Protein AF-A0A7W0U6M3-F1 (afdb_monomer)

Structure (mmCIF, N/CA/C/O backbone):
data_AF-A0A7W0U6M3-F1
#
_entry.id   AF-A0A7W0U6M3-F1
#
loop_
_atom_site.group_PDB
_atom_site.id
_atom_site.type_symbol
_atom_site.label_atom_id
_atom_site.label_alt_id
_atom_site.label_comp_id
_atom_site.label_asym_id
_atom_site.label_entity_id
_atom_site.label_seq_id
_atom_site.pdbx_PDB_ins_code
_atom_site.Cartn_x
_atom_site.Cartn_y
_atom_site.Cartn_z
_atom_site.occupancy
_atom_site.B_iso_or_equiv
_atom_site.auth_seq_id
_atom_site.auth_comp_id
_atom_site.auth_asym_id
_atom_site.auth_atom_id
_atom_site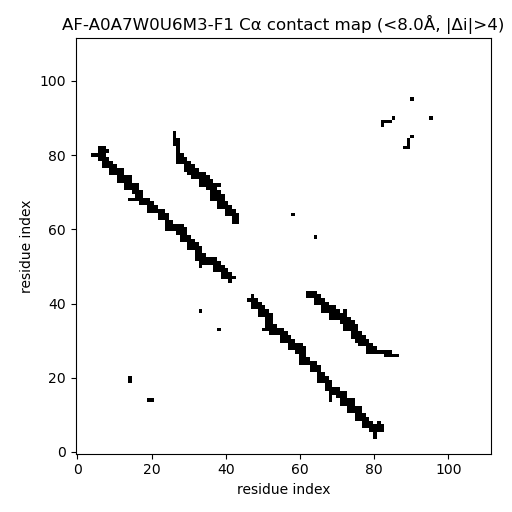.pdbx_PDB_model_num
ATOM 1 N N . MET A 1 1 ? -5.722 10.392 -20.065 1.00 35.84 1 MET A N 1
ATOM 2 C CA . MET A 1 1 ? -4.514 10.124 -20.874 1.00 35.84 1 MET A CA 1
ATOM 3 C C . MET A 1 1 ? -4.192 8.648 -20.684 1.00 35.84 1 MET A C 1
ATOM 5 O O . MET A 1 1 ? -4.136 8.221 -19.541 1.00 35.84 1 MET A O 1
ATOM 9 N N . LEU A 1 2 ? -4.157 7.853 -21.756 1.00 27.69 2 LEU A N 1
ATOM 10 C CA . LEU A 1 2 ? -4.016 6.393 -21.689 1.00 27.69 2 LEU A CA 1
ATOM 11 C C . LEU A 1 2 ? -2.532 6.042 -21.852 1.00 27.69 2 LEU A C 1
ATOM 13 O O . LEU A 1 2 ? -1.931 6.450 -22.842 1.00 27.69 2 LEU A O 1
ATOM 17 N N . SER A 1 3 ? -1.955 5.309 -20.903 1.00 43.41 3 SER A N 1
ATOM 18 C CA . SER A 1 3 ? -0.622 4.720 -21.045 1.00 43.41 3 SER A CA 1
ATOM 19 C C . SER A 1 3 ? -0.785 3.205 -21.094 1.00 43.41 3 SER A C 1
ATOM 21 O O . SER A 1 3 ? -1.413 2.623 -20.212 1.00 43.41 3 SER A O 1
ATOM 23 N N . SER A 1 4 ? -0.286 2.584 -22.159 1.00 46.59 4 SER A N 1
ATOM 24 C CA . SER A 1 4 ? -0.271 1.135 -22.350 1.00 46.59 4 SER A CA 1
ATOM 25 C C . SER A 1 4 ? 1.189 0.696 -22.400 1.00 46.59 4 SER A C 1
ATOM 27 O O . SER A 1 4 ? 1.908 1.045 -23.335 1.00 46.59 4 SER A O 1
ATOM 29 N N . SER A 1 5 ? 1.623 -0.034 -21.371 1.00 56.59 5 SER A N 1
ATOM 30 C CA . SER A 1 5 ? 2.861 -0.821 -21.359 1.00 56.59 5 SER A CA 1
ATOM 31 C C . SER A 1 5 ? 2.520 -2.297 -21.137 1.00 56.59 5 SER A C 1
ATOM 33 O O . SER A 1 5 ? 1.410 -2.624 -20.713 1.00 56.59 5 SER A O 1
ATOM 35 N N . SER A 1 6 ? 3.437 -3.193 -21.506 1.00 60.41 6 SER A N 1
ATOM 36 C CA . SER A 1 6 ? 3.094 -4.579 -21.828 1.00 60.41 6 SER A CA 1
ATOM 37 C C . SER A 1 6 ? 2.780 -5.496 -20.651 1.00 60.41 6 SER A C 1
ATOM 39 O O . SER A 1 6 ? 2.120 -6.487 -20.907 1.00 60.41 6 SER A O 1
ATOM 41 N N . ASP A 1 7 ? 3.148 -5.193 -19.403 1.00 73.38 7 ASP A N 1
ATOM 42 C CA . ASP A 1 7 ? 2.776 -6.039 -18.259 1.00 73.38 7 ASP A CA 1
ATOM 43 C C . ASP A 1 7 ? 2.778 -5.243 -16.939 1.00 73.38 7 ASP A C 1
ATOM 45 O O . ASP A 1 7 ? 3.708 -4.490 -16.637 1.00 73.38 7 ASP A O 1
ATOM 49 N N . ALA A 1 8 ? 1.725 -5.415 -16.138 1.00 78.94 8 ALA A N 1
ATOM 50 C CA . ALA A 1 8 ? 1.551 -4.807 -14.821 1.00 78.94 8 ALA A CA 1
ATOM 51 C C . ALA A 1 8 ? 0.946 -5.832 -13.855 1.00 78.94 8 ALA A C 1
ATOM 53 O O . ALA A 1 8 ? 0.156 -6.690 -14.259 1.00 78.94 8 ALA A O 1
ATOM 54 N N . ARG A 1 9 ? 1.276 -5.731 -12.565 1.00 82.31 9 ARG A N 1
ATOM 55 C CA . ARG A 1 9 ? 0.703 -6.585 -11.519 1.00 82.31 9 ARG A CA 1
ATOM 56 C C . ARG A 1 9 ? -0.078 -5.747 -10.521 1.00 82.31 9 ARG A C 1
ATOM 58 O O . ARG A 1 9 ? 0.460 -4.813 -9.941 1.00 82.31 9 ARG A O 1
ATOM 65 N N . ALA A 1 10 ? -1.329 -6.132 -10.295 1.00 89.62 10 ALA A N 1
ATOM 66 C CA . ALA A 1 10 ? -2.187 -5.564 -9.266 1.00 89.62 10 ALA A CA 1
ATOM 67 C C . ALA A 1 10 ? -2.358 -6.566 -8.116 1.00 89.62 10 ALA A C 1
ATOM 69 O O . ALA A 1 10 ? -2.644 -7.743 -8.349 1.00 89.62 10 ALA A O 1
ATOM 70 N N . VAL A 1 11 ? -2.181 -6.107 -6.880 1.00 88.31 11 VAL A N 1
ATOM 71 C CA . VAL A 1 11 ? -2.329 -6.910 -5.661 1.00 88.31 11 VAL A CA 1
ATOM 72 C C . VAL A 1 11 ? -3.203 -6.151 -4.677 1.00 88.31 11 VAL A C 1
ATOM 74 O O . VAL A 1 11 ? -2.976 -4.974 -4.416 1.00 88.31 11 VAL A O 1
ATOM 77 N N . VAL A 1 12 ? -4.200 -6.829 -4.113 1.00 92.69 12 VAL A N 1
ATOM 78 C CA . VAL A 1 12 ? -4.963 -6.291 -2.985 1.00 92.69 12 VAL A CA 1
ATOM 79 C C . VAL A 1 12 ? -4.323 -6.781 -1.697 1.00 92.69 12 VAL A C 1
ATOM 81 O O . VAL A 1 12 ? -4.154 -7.986 -1.510 1.00 92.69 12 VAL A O 1
ATOM 84 N N . VAL A 1 13 ? -3.995 -5.848 -0.811 1.00 92.38 13 VAL A N 1
ATOM 85 C CA . VAL A 1 13 ? -3.426 -6.126 0.509 1.00 92.38 13 VAL A CA 1
ATOM 86 C C . VAL A 1 13 ? -4.456 -5.756 1.568 1.00 92.38 13 VAL A C 1
ATOM 88 O O . VAL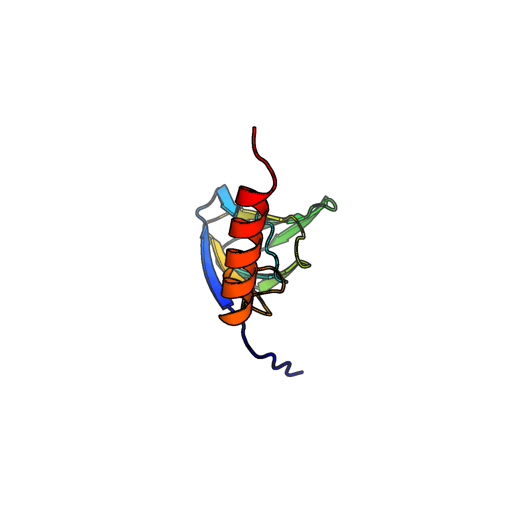 A 1 13 ? -5.082 -4.699 1.496 1.00 92.38 13 VAL A O 1
ATOM 91 N N . HIS A 1 14 ? -4.649 -6.642 2.538 1.00 95.31 14 HIS A N 1
ATOM 92 C CA . HIS A 1 14 ? -5.414 -6.365 3.748 1.00 95.31 14 HIS A CA 1
ATOM 93 C C . HIS A 1 14 ? -4.423 -6.180 4.895 1.00 95.31 14 HIS A C 1
ATOM 95 O O . HIS A 1 14 ? -3.573 -7.045 5.095 1.00 95.31 14 HIS A O 1
ATOM 101 N N . LEU A 1 15 ? -4.550 -5.081 5.634 1.00 94.94 15 LEU A N 1
ATOM 102 C CA . LEU A 1 15 ? -3.799 -4.817 6.857 1.00 94.94 15 LEU A CA 1
ATOM 103 C C . LEU A 1 15 ? -4.789 -4.621 8.005 1.00 94.94 15 LEU A C 1
ATOM 105 O O . LEU A 1 15 ? -5.707 -3.812 7.881 1.00 94.94 15 LEU A O 1
ATOM 109 N N . SER A 1 16 ? -4.616 -5.345 9.106 1.00 97.38 16 SER A N 1
ATOM 110 C CA . SER A 1 16 ? -5.382 -5.080 10.328 1.00 97.38 16 SER A CA 1
ATOM 111 C C . SER A 1 16 ? -4.882 -3.782 10.963 1.00 97.38 16 SER A C 1
ATOM 113 O O . SER A 1 16 ? -3.752 -3.358 10.715 1.00 97.38 16 SER A O 1
ATOM 115 N N . ALA A 1 17 ? -5.683 -3.141 11.811 1.00 96.62 17 ALA A N 1
ATOM 116 C CA . ALA A 1 17 ? -5.236 -1.953 12.535 1.00 96.62 17 ALA A CA 1
ATOM 117 C C . ALA A 1 17 ? -3.908 -2.201 13.286 1.00 96.62 17 ALA A C 1
ATOM 119 O O . ALA A 1 17 ? -3.796 -3.113 14.104 1.00 96.62 17 ALA A O 1
ATOM 120 N N . GLY A 1 18 ? -2.902 -1.361 13.028 1.00 94.88 18 GLY A N 1
ATOM 121 C CA . GLY A 1 18 ? -1.557 -1.487 13.593 1.00 94.88 18 GLY A CA 1
ATOM 122 C C . GLY A 1 18 ? -0.582 -2.330 12.765 1.00 94.88 18 GLY A C 1
ATOM 123 O O . GLY A 1 18 ? 0.626 -2.187 12.978 1.00 94.88 18 GLY A O 1
ATOM 124 N N . ASP A 1 19 ? -1.070 -3.130 11.809 1.00 94.94 19 ASP A N 1
ATOM 125 C CA . ASP A 1 19 ? -0.222 -3.885 10.886 1.00 94.94 19 ASP A CA 1
ATOM 126 C C . ASP A 1 19 ? 0.541 -2.945 9.951 1.00 94.94 19 ASP A C 1
ATOM 128 O O . ASP A 1 19 ? 0.144 -1.805 9.674 1.00 94.94 19 ASP A O 1
ATOM 132 N N . ARG A 1 20 ? 1.665 -3.451 9.447 1.00 90.44 20 ARG A N 1
ATOM 133 C CA . ARG A 1 20 ? 2.556 -2.731 8.544 1.00 90.44 20 ARG A CA 1
ATOM 134 C C . ARG A 1 20 ? 2.828 -3.577 7.315 1.00 90.44 20 ARG A C 1
ATOM 136 O O . ARG A 1 20 ? 3.166 -4.756 7.433 1.00 90.44 20 ARG A O 1
ATOM 143 N N . LEU A 1 21 ? 2.762 -2.954 6.146 1.00 84.06 21 LEU A N 1
ATOM 144 C CA . LEU A 1 21 ? 3.496 -3.439 4.990 1.00 84.06 21 LEU A CA 1
ATOM 145 C C . LEU A 1 21 ? 4.953 -3.014 5.222 1.00 84.06 21 LEU A C 1
ATOM 147 O O . LEU A 1 21 ? 5.285 -1.847 5.034 1.00 84.06 21 LEU A O 1
ATOM 151 N N . GLN A 1 22 ? 5.765 -3.932 5.763 1.00 62.88 22 GLN A N 1
ATOM 152 C CA . GLN A 1 22 ? 7.163 -3.663 6.141 1.00 62.88 22 GLN A CA 1
ATOM 153 C C . GLN A 1 22 ? 8.017 -3.222 4.943 1.00 62.88 22 GLN A C 1
ATOM 155 O O . GLN A 1 22 ? 7.559 -3.281 3.812 1.00 62.88 22 GLN A O 1
ATOM 160 N N . GLU A 1 23 ? 9.253 -2.799 5.198 1.00 55.28 23 GLU A N 1
ATOM 161 C CA . GLU A 1 23 ? 10.217 -2.278 4.220 1.00 55.28 23 GLU A CA 1
ATOM 162 C C . GLU A 1 23 ? 10.344 -3.194 2.980 1.00 55.28 23 GLU A C 1
ATOM 164 O O . GLU A 1 23 ? 10.988 -4.244 3.014 1.00 55.28 23 GLU A O 1
ATOM 169 N N . HIS A 1 24 ? 9.685 -2.824 1.879 1.00 62.44 24 HIS A N 1
ATOM 170 C CA . HIS A 1 24 ? 9.789 -3.530 0.602 1.00 62.44 24 HIS A CA 1
ATOM 171 C C . HIS A 1 24 ? 10.568 -2.656 -0.380 1.00 62.44 24 HIS A C 1
ATOM 173 O O . HIS A 1 24 ? 10.051 -1.672 -0.901 1.00 62.44 24 HIS A O 1
ATOM 179 N N . GLU A 1 25 ? 11.803 -3.051 -0.688 1.00 55.66 25 GLU A N 1
ATOM 180 C CA . GLU A 1 25 ? 12.484 -2.574 -1.892 1.00 55.66 25 GLU A CA 1
ATOM 181 C C . GLU A 1 25 ? 11.920 -3.360 -3.084 1.00 55.66 25 GLU A C 1
ATOM 183 O O . GLU A 1 25 ? 12.316 -4.498 -3.345 1.00 55.66 25 GLU A O 1
ATOM 188 N N . VAL A 1 26 ? 10.961 -2.780 -3.803 1.00 60.94 26 VAL A N 1
ATOM 189 C CA . VAL A 1 26 ? 10.536 -3.324 -5.099 1.00 60.94 26 VAL A CA 1
ATOM 190 C C . VAL A 1 26 ? 11.496 -2.845 -6.187 1.00 60.94 26 VAL A C 1
ATOM 192 O O . VAL A 1 26 ? 11.919 -1.691 -6.203 1.00 60.94 26 VAL A O 1
ATOM 195 N N . HIS A 1 27 ? 11.878 -3.732 -7.107 1.00 64.12 27 HIS A N 1
ATOM 196 C CA . HIS A 1 27 ? 12.708 -3.354 -8.260 1.00 64.12 27 HIS A CA 1
ATOM 197 C C . HIS A 1 27 ? 11.910 -2.561 -9.305 1.00 64.12 27 HIS A C 1
ATOM 199 O O . HIS A 1 27 ? 12.486 -1.963 -10.213 1.00 64.12 27 HIS A O 1
ATOM 205 N N . GLU A 1 28 ? 10.587 -2.589 -9.177 1.00 70.00 28 GLU A N 1
ATOM 206 C CA . GLU A 1 28 ? 9.594 -1.917 -9.997 1.00 70.00 28 GLU A CA 1
ATOM 207 C C . GLU A 1 28 ? 9.158 -0.579 -9.396 1.00 70.00 28 GLU A C 1
ATOM 209 O O . GLU A 1 28 ? 9.250 -0.365 -8.192 1.00 70.00 28 GLU A O 1
ATOM 214 N N . ARG A 1 29 ? 8.591 0.294 -10.235 1.00 85.62 29 ARG A N 1
ATOM 215 C CA . ARG A 1 29 ? 7.811 1.443 -9.768 1.00 85.62 29 ARG A CA 1
ATOM 216 C C . ARG A 1 29 ? 6.501 0.940 -9.168 1.00 85.62 29 ARG A C 1
ATOM 218 O O . ARG A 1 29 ? 5.863 0.046 -9.742 1.00 85.62 29 ARG A O 1
ATOM 225 N N . ALA A 1 30 ? 6.105 1.521 -8.041 1.00 89.50 30 ALA A N 1
ATOM 226 C CA . ALA A 1 30 ? 4.923 1.102 -7.305 1.00 89.50 30 ALA A CA 1
ATOM 227 C C . ALA A 1 30 ? 3.947 2.251 -7.068 1.00 89.50 30 ALA A C 1
ATOM 229 O O . ALA A 1 30 ? 4.342 3.391 -6.864 1.00 89.50 30 ALA A O 1
ATOM 230 N N . TRP A 1 31 ? 2.660 1.919 -7.034 1.00 92.12 31 TRP A N 1
ATOM 231 C CA . TRP A 1 31 ? 1.615 2.804 -6.534 1.00 92.12 31 TRP A CA 1
ATOM 232 C C . TRP A 1 31 ? 0.827 2.092 -5.450 1.00 92.12 31 TRP A C 1
ATOM 234 O O . TRP A 1 31 ? 0.421 0.943 -5.636 1.00 92.12 31 TRP A O 1
ATOM 244 N N . VAL A 1 32 ? 0.555 2.795 -4.357 1.00 93.62 32 VAL A N 1
ATOM 245 C CA . VAL A 1 32 ? -0.361 2.352 -3.306 1.00 93.62 32 VAL A CA 1
ATOM 246 C C . VAL A 1 32 ? -1.586 3.249 -3.318 1.00 93.62 32 VAL A C 1
ATOM 248 O O . VAL A 1 32 ? -1.481 4.464 -3.169 1.00 93.62 32 VAL A O 1
ATOM 251 N N . VAL A 1 33 ? -2.756 2.633 -3.478 1.00 96.81 33 VAL A N 1
ATOM 252 C CA . VAL A 1 33 ? -4.057 3.291 -3.334 1.00 96.81 33 VAL A CA 1
ATOM 253 C C . VAL A 1 33 ? -4.758 2.742 -2.108 1.00 96.81 33 VAL A C 1
ATOM 255 O O . VAL A 1 33 ? -4.953 1.530 -1.984 1.00 96.81 33 VAL A O 1
ATOM 258 N N . VAL A 1 34 ? -5.208 3.632 -1.232 1.00 97.75 34 VAL A N 1
ATOM 259 C CA . VAL A 1 34 ? -6.081 3.256 -0.122 1.00 97.75 34 VAL A CA 1
ATOM 260 C C . VAL A 1 34 ? -7.499 3.083 -0.657 1.00 97.75 34 VAL A C 1
ATOM 262 O O . VAL A 1 34 ? -8.100 4.015 -1.192 1.00 97.75 34 VAL A O 1
ATOM 265 N N . VAL A 1 35 ? -8.042 1.875 -0.526 1.00 98.00 35 VAL A N 1
ATOM 266 C CA . VAL A 1 35 ? -9.409 1.530 -0.950 1.00 98.00 35 VAL A CA 1
ATOM 267 C C . VAL A 1 35 ? -10.380 1.627 0.226 1.00 98.00 35 VAL A C 1
ATOM 269 O O . VAL A 1 35 ? -11.523 2.044 0.056 1.00 98.00 35 VAL A O 1
ATOM 272 N N . ALA A 1 36 ? -9.932 1.239 1.420 1.00 98.19 36 ALA A N 1
ATOM 273 C CA . ALA A 1 36 ? -10.697 1.288 2.662 1.00 98.19 36 ALA A CA 1
ATOM 274 C C . ALA A 1 36 ? -9.755 1.466 3.861 1.00 98.19 36 ALA A C 1
ATOM 276 O O . ALA A 1 36 ? -8.588 1.081 3.778 1.00 98.19 36 ALA A O 1
ATOM 277 N N . GLY A 1 37 ? -10.287 1.981 4.970 1.00 98.00 37 GLY A N 1
ATOM 278 C CA . GLY A 1 37 ? -9.526 2.243 6.193 1.00 98.00 37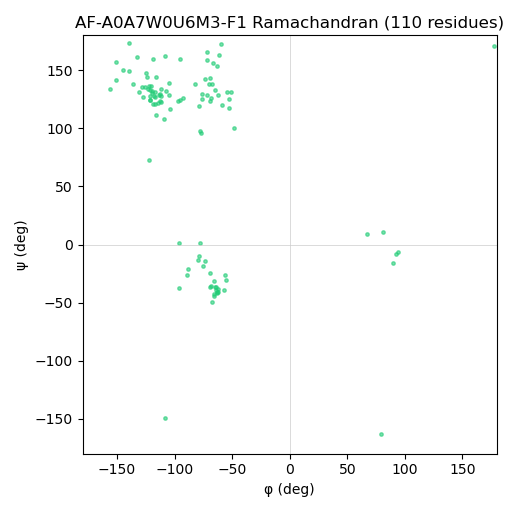 GLY A CA 1
ATOM 279 C C . GLY A 1 37 ? -8.709 3.529 6.122 1.00 98.00 37 GLY A C 1
ATOM 280 O O . GLY A 1 37 ? -8.956 4.390 5.281 1.00 98.00 37 GLY A O 1
ATOM 281 N N . GLU A 1 38 ? -7.742 3.651 7.020 1.00 98.12 38 GLU A N 1
ATOM 282 C CA . GLU A 1 38 ? -6.838 4.795 7.129 1.00 98.12 38 GLU A CA 1
ATOM 283 C C . GLU A 1 38 ? -5.416 4.289 7.339 1.00 98.12 38 GL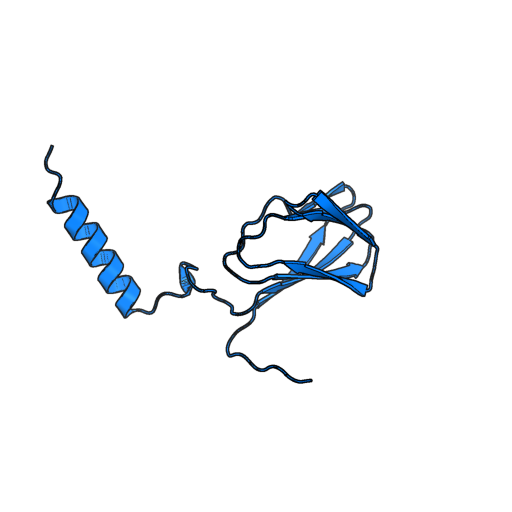U A C 1
ATOM 285 O O . GLU A 1 38 ? -5.196 3.348 8.110 1.00 98.12 38 GLU A O 1
ATOM 290 N N . VAL A 1 39 ? -4.458 4.911 6.658 1.00 97.56 39 VAL A N 1
ATOM 291 C CA . VAL A 1 39 ? -3.042 4.561 6.746 1.00 97.56 39 VAL A CA 1
ATOM 292 C C . VAL A 1 39 ? -2.167 5.791 6.927 1.00 97.56 39 V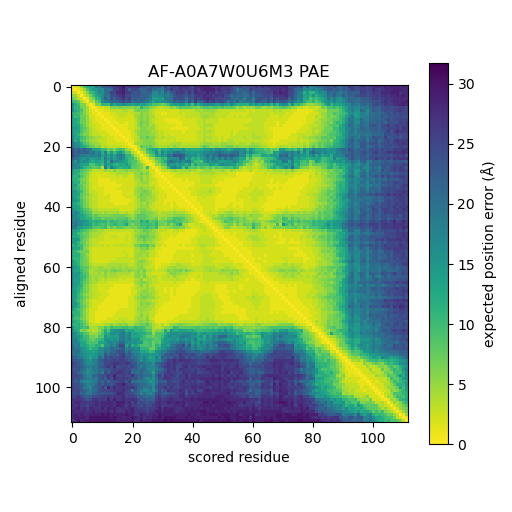AL A C 1
ATOM 294 O O . VAL A 1 39 ? -2.561 6.918 6.635 1.00 97.56 39 VAL A O 1
ATOM 297 N N . GLU A 1 40 ? -0.959 5.523 7.391 1.00 96.62 40 GLU A N 1
ATOM 298 C CA . GLU A 1 40 ? 0.179 6.425 7.449 1.00 96.62 40 GLU A CA 1
ATOM 299 C C . GLU A 1 40 ? 1.270 5.835 6.544 1.00 96.62 40 GLU A C 1
ATOM 301 O O . GLU A 1 40 ? 1.529 4.630 6.596 1.00 96.62 40 GLU A O 1
ATOM 306 N N . ILE A 1 41 ? 1.845 6.657 5.672 1.00 93.81 41 ILE A N 1
ATOM 307 C CA . ILE A 1 41 ? 2.871 6.275 4.701 1.00 93.81 41 ILE A CA 1
ATOM 308 C C . ILE A 1 41 ? 4.100 7.129 4.963 1.00 93.81 41 ILE A C 1
ATOM 310 O O . ILE A 1 41 ? 4.000 8.355 4.934 1.00 93.81 41 ILE A O 1
ATOM 314 N N . GLU A 1 42 ? 5.233 6.474 5.187 1.00 92.06 42 GLU A N 1
ATOM 315 C CA . GLU A 1 42 ? 6.533 7.102 5.411 1.00 92.06 42 GLU A CA 1
ATOM 316 C C . GLU A 1 42 ? 7.512 6.645 4.324 1.00 92.06 42 GLU A C 1
ATOM 318 O O . GLU A 1 42 ? 7.602 5.453 4.020 1.00 92.06 42 GLU A O 1
ATOM 323 N N . THR A 1 43 ? 8.228 7.589 3.723 1.00 85.88 43 THR A N 1
ATOM 324 C CA . THR A 1 43 ? 9.274 7.351 2.715 1.00 85.88 43 THR A CA 1
ATOM 325 C C . THR A 1 43 ? 10.662 7.636 3.287 1.00 85.88 43 THR A C 1
ATOM 327 O O . THR A 1 43 ? 10.811 8.313 4.304 1.00 85.88 43 THR A O 1
ATOM 330 N N . GLU A 1 44 ? 11.711 7.133 2.630 1.00 83.25 44 GLU A N 1
ATOM 331 C CA . GLU A 1 44 ? 13.110 7.319 3.056 1.00 83.25 44 GLU A CA 1
ATOM 332 C C . GLU A 1 44 ? 13.528 8.790 3.233 1.00 83.25 44 GLU A C 1
ATOM 334 O O . GLU A 1 44 ? 14.372 9.099 4.075 1.00 83.25 44 GLU A O 1
ATOM 339 N N . ASP A 1 45 ? 12.943 9.706 2.462 1.00 83.50 45 ASP A N 1
ATOM 340 C CA . ASP A 1 45 ? 13.208 11.145 2.552 1.00 83.50 45 ASP A CA 1
ATOM 341 C C . ASP A 1 45 ? 12.492 11.835 3.733 1.00 83.50 45 ASP A C 1
ATOM 343 O O . ASP A 1 45 ? 12.643 13.043 3.931 1.00 83.50 45 ASP A O 1
ATOM 347 N N . GLY A 1 46 ? 11.745 11.072 4.539 1.00 79.88 46 GLY A N 1
ATOM 348 C CA . GLY A 1 46 ? 10.982 11.558 5.684 1.00 79.88 46 GLY A CA 1
ATOM 349 C C . GLY A 1 46 ? 9.637 12.185 5.311 1.00 79.88 46 GLY A C 1
ATOM 350 O O . GLY A 1 46 ? 9.011 12.818 6.167 1.00 79.88 46 GLY A O 1
ATOM 351 N N . THR A 1 47 ? 9.177 12.042 4.062 1.00 82.31 47 THR A N 1
ATOM 352 C CA . THR A 1 47 ? 7.829 12.472 3.681 1.00 82.31 47 THR A CA 1
ATOM 353 C C . THR A 1 47 ? 6.794 11.574 4.354 1.00 82.31 47 THR A C 1
ATOM 355 O O . THR A 1 47 ? 6.818 10.351 4.230 1.00 82.31 47 THR A O 1
ATOM 358 N N . LEU A 1 48 ? 5.860 12.204 5.069 1.00 86.44 48 LEU A N 1
ATOM 359 C CA . LEU A 1 48 ? 4.767 11.529 5.756 1.00 86.44 48 LEU A CA 1
ATOM 360 C C . LEU A 1 48 ? 3.433 11.927 5.124 1.00 86.44 48 LEU A C 1
ATOM 362 O O . LEU A 1 48 ? 3.074 13.108 5.103 1.00 86.44 48 LEU A O 1
ATOM 366 N N . ALA A 1 49 ? 2.680 10.941 4.645 1.00 93.44 49 ALA A N 1
ATOM 367 C CA . ALA A 1 49 ? 1.318 11.123 4.161 1.00 93.44 49 ALA A CA 1
ATOM 368 C C . ALA A 1 49 ? 0.349 10.266 4.980 1.00 93.44 49 ALA A C 1
ATOM 370 O O . ALA A 1 49 ? 0.543 9.063 5.129 1.00 93.44 49 ALA A O 1
ATOM 371 N N . THR A 1 50 ? -0.731 10.875 5.466 1.00 96.31 50 THR A N 1
ATOM 372 C CA . THR A 1 50 ? -1.780 10.173 6.217 1.00 96.31 50 THR A CA 1
ATOM 373 C C . THR A 1 50 ? -3.114 10.382 5.531 1.00 96.31 50 THR A C 1
ATOM 375 O O . THR A 1 50 ? -3.461 11.505 5.157 1.00 96.31 50 THR A O 1
ATOM 378 N N . GLY A 1 51 ? -3.881 9.309 5.368 1.00 97.19 51 GLY A N 1
ATOM 379 C CA . GLY A 1 51 ? -5.185 9.411 4.736 1.00 97.19 51 GLY A CA 1
ATOM 380 C C . GLY A 1 51 ? -5.913 8.088 4.565 1.00 97.19 51 GLY A C 1
ATOM 381 O O . GLY A 1 51 ? -5.383 7.002 4.801 1.00 97.19 51 GLY A O 1
ATOM 382 N N . GLY A 1 52 ? -7.175 8.222 4.167 1.00 97.31 52 GLY A N 1
ATOM 383 C CA . GLY A 1 52 ? -8.092 7.119 3.912 1.00 97.31 52 GLY A CA 1
ATOM 384 C C . GLY A 1 52 ? -8.379 6.924 2.420 1.00 97.31 52 GLY A C 1
ATOM 385 O O . GLY A 1 52 ? -7.518 7.216 1.587 1.00 97.31 52 GLY A O 1
ATOM 386 N N . PRO A 1 53 ? -9.582 6.440 2.053 1.00 98.31 53 PRO A N 1
ATOM 387 C CA . PRO A 1 53 ? -9.902 6.070 0.680 1.00 98.31 53 PRO A CA 1
ATOM 388 C C . PRO A 1 53 ? -9.644 7.189 -0.330 1.00 98.31 53 PRO A C 1
ATOM 390 O O . PRO A 1 53 ? -10.089 8.320 -0.145 1.00 98.31 53 PRO A O 1
ATOM 393 N N . GLY A 1 54 ? -8.952 6.852 -1.418 1.00 96.00 54 GLY A N 1
ATOM 394 C CA . GLY A 1 54 ? -8.577 7.799 -2.469 1.00 96.00 54 GLY A CA 1
ATOM 395 C C . GLY A 1 54 ? -7.202 8.446 -2.289 1.00 96.00 54 GLY A C 1
ATOM 396 O O . GLY A 1 54 ? -6.728 9.076 -3.233 1.00 96.00 54 GLY A O 1
ATOM 397 N N . LEU A 1 55 ? -6.530 8.253 -1.146 1.00 96.50 55 LEU A N 1
ATOM 398 C CA . LEU A 1 55 ? -5.099 8.541 -1.042 1.00 96.50 55 LEU A CA 1
ATOM 399 C C . LEU A 1 55 ? -4.329 7.636 -2.018 1.00 96.50 55 LEU A C 1
ATOM 401 O O . LEU A 1 55 ? -4.519 6.416 -2.022 1.00 96.50 55 LEU A O 1
ATOM 405 N N . LEU A 1 56 ? -3.473 8.252 -2.831 1.00 95.31 56 LEU A N 1
ATOM 406 C CA . LEU A 1 56 ? -2.598 7.606 -3.803 1.00 95.31 56 LEU A CA 1
ATOM 407 C C . LEU A 1 56 ? -1.170 8.098 -3.570 1.00 95.31 56 LEU A C 1
ATOM 409 O O . LEU A 1 56 ? -0.930 9.304 -3.617 1.00 95.31 56 LEU A O 1
ATOM 413 N N . THR A 1 57 ? -0.245 7.160 -3.404 1.00 93.38 57 THR A N 1
ATOM 414 C CA . THR A 1 57 ? 1.192 7.440 -3.334 1.00 93.38 57 THR A CA 1
ATOM 415 C C . THR A 1 57 ? 1.911 6.655 -4.421 1.00 93.38 57 THR A C 1
ATOM 417 O O . THR A 1 57 ? 1.600 5.485 -4.651 1.00 93.38 57 THR A O 1
ATOM 420 N N . GLU A 1 58 ? 2.845 7.312 -5.103 1.00 92.19 58 GLU A N 1
ATOM 421 C CA . GLU A 1 58 ? 3.763 6.711 -6.070 1.00 92.19 58 GLU A CA 1
ATOM 422 C C . GLU A 1 58 ? 5.146 6.588 -5.435 1.00 92.19 58 GLU A C 1
ATOM 424 O O . GLU A 1 58 ? 5.587 7.516 -4.765 1.00 92.19 58 GLU A O 1
ATOM 429 N N . PHE A 1 59 ? 5.807 5.460 -5.677 1.00 88.38 59 PHE A N 1
ATOM 430 C CA . PHE A 1 59 ? 7.170 5.185 -5.247 1.00 88.38 59 PHE A CA 1
ATOM 431 C C . PHE A 1 59 ? 8.042 4.893 -6.466 1.00 88.38 59 PHE A C 1
ATOM 433 O O . PHE A 1 59 ? 7.677 4.092 -7.341 1.00 88.38 59 PHE A O 1
ATOM 440 N N . GLU A 1 60 ? 9.213 5.517 -6.508 1.00 87.75 60 GLU A N 1
ATOM 441 C CA . GLU A 1 60 ? 10.253 5.215 -7.478 1.00 87.75 60 GLU A CA 1
ATOM 442 C C . GLU A 1 60 ? 10.754 3.769 -7.310 1.00 87.75 60 GLU A C 1
ATOM 444 O O . GLU A 1 60 ? 10.702 3.193 -6.218 1.00 87.75 60 GLU A O 1
ATOM 449 N N . PRO A 1 61 ? 11.274 3.141 -8.381 1.00 84.00 61 PRO A N 1
ATOM 450 C CA . PRO A 1 61 ? 11.949 1.861 -8.251 1.00 84.00 61 PRO A CA 1
ATOM 451 C C . PRO A 1 61 ? 13.017 1.911 -7.157 1.00 84.00 61 PRO A C 1
ATOM 453 O O . PRO A 1 61 ? 13.891 2.778 -7.172 1.00 84.00 61 PRO A O 1
ATOM 456 N N . ARG A 1 62 ? 12.994 0.919 -6.264 1.00 80.12 62 ARG A N 1
ATOM 457 C CA . ARG A 1 62 ? 13.901 0.772 -5.112 1.00 80.12 62 ARG A CA 1
ATOM 458 C C . ARG A 1 62 ? 13.752 1.828 -4.016 1.00 80.12 62 ARG A C 1
ATOM 460 O O . ARG A 1 62 ? 14.573 1.856 -3.102 1.00 80.12 62 ARG A O 1
ATOM 467 N N . GLU A 1 63 ? 12.730 2.673 -4.081 1.00 84.44 63 GLU A N 1
ATOM 468 C CA . GLU A 1 63 ? 12.435 3.614 -3.010 1.00 84.44 63 GLU A CA 1
ATOM 469 C C . GLU A 1 63 ? 11.922 2.863 -1.777 1.00 84.44 63 GLU A C 1
ATOM 471 O O . GLU A 1 63 ? 10.939 2.112 -1.845 1.00 84.44 63 GLU A O 1
ATOM 476 N N . ARG A 1 64 ? 12.598 3.056 -0.638 1.00 84.56 64 ARG A N 1
ATOM 477 C CA . ARG A 1 64 ? 12.158 2.465 0.627 1.00 84.56 64 ARG A CA 1
ATOM 478 C C . ARG A 1 64 ? 10.969 3.247 1.164 1.00 84.56 64 ARG A C 1
ATOM 480 O O . ARG A 1 64 ? 11.013 4.470 1.285 1.00 84.56 64 ARG A O 1
ATOM 487 N N . HIS A 1 65 ? 9.921 2.508 1.498 1.00 89.00 65 HIS A N 1
ATOM 488 C CA . HIS A 1 65 ? 8.691 3.044 2.050 1.00 89.00 65 HIS A CA 1
ATOM 489 C C . HIS A 1 65 ? 8.094 2.064 3.062 1.00 89.00 65 HIS A C 1
ATOM 491 O O . HIS A 1 65 ? 8.251 0.844 2.943 1.00 89.00 65 HIS A O 1
ATOM 497 N N . GLU A 1 66 ? 7.385 2.607 4.045 1.00 90.88 66 GLU A N 1
ATOM 498 C CA . GLU A 1 66 ? 6.583 1.861 5.006 1.00 90.88 66 GLU A CA 1
ATOM 499 C C . GLU A 1 66 ? 5.128 2.323 4.907 1.00 90.88 66 GLU A C 1
ATOM 501 O O . GLU A 1 66 ? 4.840 3.519 4.849 1.00 90.88 66 GLU A O 1
ATOM 506 N N . VAL A 1 67 ? 4.194 1.369 4.913 1.00 93.75 67 VAL A N 1
ATOM 507 C CA . VAL A 1 67 ? 2.761 1.669 5.029 1.00 93.75 67 VAL A CA 1
ATOM 508 C C . VAL A 1 67 ? 2.229 1.049 6.307 1.00 93.75 67 VAL A C 1
ATOM 510 O O . VAL A 1 67 ? 2.262 -0.172 6.475 1.00 93.75 67 VAL A O 1
ATOM 513 N N . ARG A 1 68 ? 1.685 1.882 7.191 1.00 95.62 68 ARG A N 1
ATOM 514 C CA . ARG A 1 68 ? 1.116 1.473 8.473 1.00 95.62 68 ARG A CA 1
ATOM 515 C C . ARG A 1 68 ? -0.388 1.700 8.507 1.00 95.62 68 ARG A C 1
ATOM 517 O O . ARG A 1 68 ? -0.869 2.806 8.283 1.00 95.62 68 ARG A O 1
ATOM 524 N N . ALA A 1 69 ? -1.135 0.671 8.885 1.00 97.00 69 ALA A N 1
ATOM 525 C CA . ALA A 1 69 ? -2.574 0.761 9.085 1.00 97.00 69 ALA A CA 1
ATOM 526 C C . ALA A 1 69 ? -2.922 1.458 10.414 1.00 97.00 69 ALA A C 1
ATOM 528 O O . ALA A 1 69 ? -2.482 1.044 11.489 1.00 97.00 69 ALA A O 1
ATOM 529 N N . ARG A 1 70 ? -3.737 2.518 10.352 1.00 97.50 70 ARG A N 1
ATOM 530 C CA . ARG A 1 70 ? -4.317 3.221 11.517 1.00 97.50 70 ARG A CA 1
ATOM 531 C C . ARG A 1 70 ? -5.662 2.619 11.934 1.00 97.50 70 ARG A C 1
ATOM 533 O O . ARG A 1 70 ? -6.034 2.689 13.101 1.00 97.50 70 ARG A O 1
ATOM 540 N N . SER A 1 71 ? -6.357 2.007 10.984 1.00 98.19 71 SER A N 1
ATOM 541 C CA . SER A 1 71 ? -7.546 1.165 11.147 1.00 98.19 71 SER A CA 1
ATOM 542 C C . SER A 1 71 ? -7.439 -0.026 10.192 1.00 98.19 71 SER A C 1
ATOM 544 O O . SER A 1 71 ? -6.518 -0.051 9.377 1.00 98.19 71 SER A O 1
ATOM 546 N N . ASP A 1 72 ? -8.351 -0.998 10.270 1.00 98.06 72 ASP A N 1
ATOM 547 C CA . ASP A 1 72 ? -8.406 -2.080 9.281 1.00 98.06 72 ASP A CA 1
ATOM 548 C C . ASP A 1 72 ? -8.476 -1.486 7.868 1.00 98.06 72 ASP A C 1
ATOM 550 O O . ASP A 1 72 ? -9.412 -0.759 7.518 1.00 98.06 72 ASP A O 1
ATOM 554 N N . ALA A 1 73 ? -7.453 -1.773 7.069 1.00 97.94 73 ALA A N 1
ATOM 555 C CA . ALA A 1 73 ? -7.195 -1.105 5.810 1.00 97.94 73 ALA A CA 1
ATOM 556 C C . ALA A 1 73 ? -7.106 -2.098 4.654 1.00 97.94 73 ALA A C 1
ATOM 558 O O . ALA A 1 73 ? -6.588 -3.213 4.767 1.00 97.94 73 ALA A O 1
ATOM 559 N N . ARG A 1 74 ? -7.597 -1.659 3.495 1.00 97.38 74 ARG A N 1
ATOM 560 C CA . ARG A 1 74 ? -7.457 -2.379 2.232 1.00 97.38 74 ARG A CA 1
ATOM 561 C C . ARG A 1 74 ? -6.739 -1.496 1.234 1.00 97.38 74 ARG A C 1
ATOM 563 O O . ARG A 1 74 ? -7.202 -0.396 0.938 1.00 97.38 74 ARG A O 1
ATOM 570 N N . LEU A 1 75 ? -5.646 -2.012 0.696 1.00 95.88 75 LEU A N 1
ATOM 571 C CA . LEU A 1 75 ? -4.778 -1.312 -0.236 1.00 95.88 75 LEU A CA 1
ATOM 572 C C . LEU A 1 75 ? -4.797 -2.011 -1.590 1.00 95.88 75 LEU A C 1
ATOM 574 O O . LEU A 1 75 ? -4.860 -3.240 -1.659 1.00 95.88 75 LEU A O 1
ATOM 578 N N . LEU A 1 76 ? -4.716 -1.231 -2.661 1.00 94.69 76 LEU A N 1
ATOM 579 C CA . LEU A 1 76 ? -4.363 -1.714 -3.988 1.00 94.69 76 LEU A CA 1
ATOM 580 C C . LEU A 1 76 ? -2.915 -1.312 -4.265 1.00 94.69 76 LEU A C 1
ATOM 582 O O . LEU A 1 76 ? -2.612 -0.125 -4.346 1.00 94.69 76 LEU A O 1
ATOM 586 N N . LEU A 1 77 ? -2.049 -2.308 -4.421 1.00 91.38 77 LEU A N 1
ATOM 587 C CA . LEU A 1 77 ? -0.673 -2.148 -4.869 1.00 91.38 77 LEU A CA 1
ATOM 588 C C . LEU A 1 77 ? -0.606 -2.433 -6.369 1.00 91.38 77 LEU A C 1
ATOM 590 O O . LEU A 1 77 ? -0.985 -3.520 -6.815 1.00 91.38 77 LEU A O 1
ATOM 594 N N . LEU A 1 78 ? -0.112 -1.470 -7.139 1.00 89.88 78 LEU A N 1
ATOM 595 C CA . LEU A 1 78 ? 0.154 -1.617 -8.564 1.00 89.88 78 LEU A CA 1
ATOM 596 C C . LEU A 1 78 ? 1.660 -1.567 -8.809 1.00 89.88 78 LEU A C 1
ATOM 598 O O . LEU A 1 78 ? 2.317 -0.633 -8.367 1.00 89.88 78 LEU A O 1
ATOM 602 N N . LEU A 1 79 ? 2.183 -2.549 -9.539 1.00 85.56 79 LEU A N 1
ATOM 603 C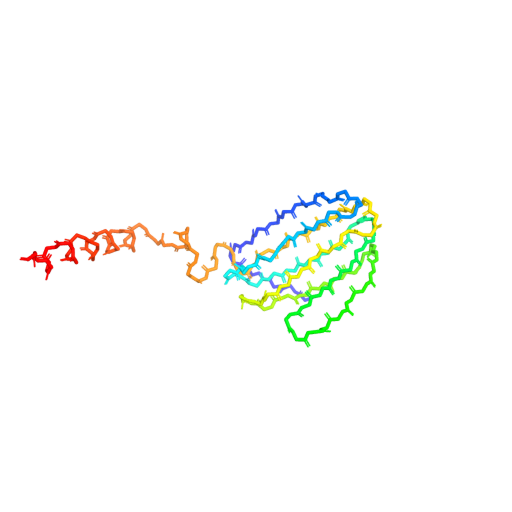 CA . LEU A 1 79 ? 3.588 -2.646 -9.930 1.00 85.56 79 LEU A CA 1
ATOM 604 C C . LEU A 1 79 ? 3.676 -2.614 -11.456 1.00 85.56 79 LEU A C 1
ATOM 606 O O . LEU A 1 79 ? 3.078 -3.467 -12.122 1.00 85.56 79 LEU A O 1
ATOM 610 N N . THR A 1 80 ? 4.397 -1.646 -12.020 1.00 83.94 80 THR A N 1
ATOM 611 C CA . THR A 1 80 ? 4.637 -1.591 -13.470 1.00 83.94 80 THR A CA 1
ATOM 612 C C . THR A 1 80 ? 5.967 -0.910 -13.819 1.00 83.94 80 THR A C 1
ATOM 614 O O . THR A 1 80 ? 6.330 0.079 -13.185 1.00 83.94 80 THR A O 1
ATOM 617 N N . PRO A 1 81 ? 6.701 -1.403 -14.835 1.00 80.06 81 PRO A N 1
ATOM 618 C CA . PRO A 1 81 ? 6.446 -2.652 -15.556 1.00 80.06 81 PRO A CA 1
ATOM 619 C C . PRO A 1 81 ? 6.710 -3.864 -14.654 1.00 80.06 81 PRO A C 1
ATOM 621 O O . PRO A 1 81 ? 7.632 -3.839 -13.845 1.00 80.06 81 PRO A O 1
ATOM 624 N N . TRP A 1 82 ? 5.901 -4.916 -14.783 1.00 66.69 82 TRP A N 1
ATOM 625 C CA . TRP A 1 82 ? 6.111 -6.174 -14.068 1.00 66.69 82 TRP A CA 1
ATOM 626 C C . TRP A 1 82 ? 6.349 -7.323 -15.053 1.00 66.69 82 TRP A C 1
ATOM 628 O O . TRP A 1 82 ? 5.484 -7.572 -15.875 1.00 66.69 82 TRP A O 1
ATOM 638 N N . PRO A 1 83 ? 7.417 -8.119 -14.928 1.00 69.88 83 PRO A N 1
ATOM 639 C CA . PRO A 1 83 ? 8.503 -7.957 -13.973 1.00 69.88 83 PRO A CA 1
ATOM 640 C C . PRO A 1 83 ? 9.415 -6.782 -14.373 1.00 69.88 83 PRO A C 1
ATOM 642 O O . PRO A 1 83 ? 9.672 -6.559 -15.556 1.00 69.88 83 PRO A O 1
ATOM 645 N N . GLY A 1 84 ? 9.904 -6.027 -13.389 1.00 64.44 84 GLY A N 1
ATOM 646 C CA . GLY A 1 84 ? 10.809 -4.901 -13.611 1.00 64.44 84 GLY A CA 1
ATOM 647 C C . GLY A 1 84 ? 12.205 -5.344 -14.025 1.00 64.44 84 GLY A C 1
ATOM 648 O O . GLY A 1 84 ? 12.597 -6.506 -13.870 1.00 64.44 84 GLY A O 1
ATOM 649 N N . ALA A 1 85 ? 13.001 -4.399 -14.527 1.00 63.31 85 ALA A N 1
ATOM 650 C CA . ALA A 1 85 ? 14.400 -4.655 -14.847 1.00 63.31 85 ALA A CA 1
ATOM 651 C C . ALA A 1 85 ? 15.162 -5.126 -13.590 1.00 63.31 85 ALA A C 1
ATOM 653 O O . ALA A 1 85 ? 15.239 -4.418 -12.589 1.00 63.31 85 ALA A O 1
ATOM 654 N N . GLY A 1 86 ? 15.734 -6.332 -13.646 1.00 62.38 86 GLY A N 1
ATOM 655 C CA . GLY A 1 86 ? 16.454 -6.942 -12.521 1.00 62.38 86 GLY A CA 1
ATOM 656 C C . GLY A 1 86 ? 15.614 -7.866 -11.632 1.00 62.38 86 GLY A C 1
ATOM 657 O O . GLY A 1 86 ? 16.189 -8.564 -10.799 1.00 62.38 86 GLY A O 1
ATOM 658 N N . HIS A 1 87 ? 14.297 -7.960 -11.840 1.00 58.91 87 HIS A N 1
ATOM 659 C CA . HIS A 1 87 ? 13.476 -8.970 -11.175 1.00 58.91 87 HIS A CA 1
ATOM 660 C C . HIS A 1 87 ? 13.897 -10.381 -11.648 1.00 58.91 87 HIS A C 1
ATOM 662 O O . HIS A 1 87 ? 14.000 -10.609 -12.857 1.00 58.91 87 HIS A O 1
ATOM 668 N N . PRO A 1 88 ? 14.109 -11.374 -10.760 1.00 58.69 88 PRO A N 1
ATOM 669 C CA . PRO A 1 88 ? 14.563 -12.718 -11.155 1.00 58.69 88 PRO A CA 1
ATOM 670 C C . PRO A 1 88 ? 13.658 -13.414 -12.189 1.00 58.69 88 PRO A C 1
ATOM 672 O O . PRO A 1 88 ? 14.106 -14.259 -12.964 1.00 58.69 88 PRO A O 1
ATOM 675 N N . GLY A 1 89 ? 12.374 -13.041 -12.220 1.00 57.56 89 GLY A N 1
ATOM 676 C CA . GLY A 1 89 ? 11.394 -13.499 -13.208 1.00 57.56 89 GLY A CA 1
ATOM 677 C C . GLY A 1 89 ? 11.447 -12.799 -14.575 1.00 57.56 89 GLY A C 1
ATOM 678 O O . GLY A 1 89 ? 10.846 -13.320 -15.506 1.00 57.56 89 GLY A O 1
ATOM 679 N N . ALA A 1 90 ? 12.158 -11.672 -14.712 1.00 55.56 90 ALA A N 1
ATOM 680 C CA . ALA A 1 90 ? 12.297 -10.908 -15.962 1.00 55.56 90 ALA A CA 1
ATOM 681 C C . ALA A 1 90 ? 13.313 -11.507 -16.949 1.00 55.56 90 ALA A C 1
ATOM 683 O O . ALA A 1 90 ? 13.402 -11.070 -18.091 1.00 55.56 90 ALA A O 1
ATOM 684 N N . MET A 1 91 ? 14.099 -12.497 -16.518 1.00 56.12 91 MET A N 1
ATOM 685 C CA . MET A 1 91 ? 15.099 -13.137 -17.371 1.00 56.12 91 MET A CA 1
ATOM 686 C C . MET A 1 91 ? 14.437 -14.014 -18.439 1.00 56.12 91 MET A C 1
ATOM 688 O O . MET A 1 91 ? 13.652 -14.916 -18.112 1.00 56.12 91 MET A O 1
ATOM 692 N N . SER A 1 92 ? 14.824 -13.814 -19.702 1.00 60.03 92 SER A N 1
ATOM 693 C CA . SER A 1 92 ? 14.493 -14.741 -20.786 1.00 60.03 92 SER A CA 1
ATOM 694 C C . SER A 1 92 ? 15.099 -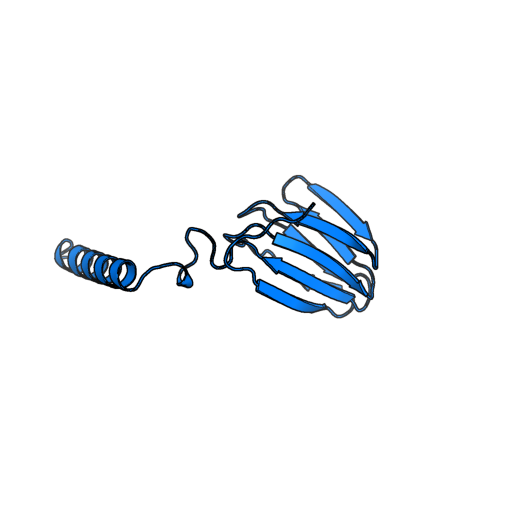16.130 -20.520 1.00 60.03 92 SER A C 1
ATOM 696 O O . SER A 1 92 ? 15.999 -16.295 -19.690 1.00 60.03 92 SER A O 1
ATOM 698 N N . LEU A 1 93 ? 14.623 -17.166 -21.219 1.00 57.62 93 LEU A N 1
ATOM 699 C CA . LEU A 1 93 ? 15.208 -18.512 -21.113 1.00 57.62 93 LEU A CA 1
ATOM 700 C C . LEU A 1 93 ? 16.711 -18.509 -21.452 1.00 57.62 93 LEU A C 1
ATOM 702 O O . LEU A 1 93 ? 17.488 -19.125 -20.726 1.00 57.62 93 LEU A O 1
ATOM 706 N N . SER A 1 94 ? 17.122 -17.726 -22.454 1.00 59.25 94 SER A N 1
ATOM 707 C CA . SER A 1 94 ? 18.529 -17.512 -22.814 1.00 59.25 94 SER A CA 1
ATOM 708 C C . SER A 1 94 ? 19.335 -16.805 -21.719 1.00 59.25 94 SER A C 1
ATOM 710 O O . SER A 1 94 ? 20.488 -17.154 -21.475 1.00 59.25 94 SER A O 1
ATOM 712 N N . ASP A 1 95 ? 18.743 -15.855 -20.990 1.00 63.88 95 ASP A N 1
ATOM 713 C CA . ASP A 1 95 ? 19.426 -15.195 -19.866 1.00 63.88 95 ASP A CA 1
ATOM 714 C C . ASP A 1 95 ? 19.629 -16.158 -18.691 1.00 63.88 95 ASP A C 1
ATOM 716 O O . ASP A 1 95 ? 20.676 -16.146 -18.039 1.00 63.88 95 ASP A O 1
ATOM 720 N N . LYS A 1 96 ? 18.655 -17.049 -18.451 1.00 58.78 96 LYS A N 1
ATOM 721 C CA . LYS A 1 96 ? 18.766 -18.118 -17.446 1.00 58.78 96 LYS A CA 1
ATOM 722 C C . LYS A 1 96 ? 19.863 -19.119 -17.812 1.00 58.78 96 LYS A C 1
ATOM 724 O O . LYS A 1 96 ? 20.557 -19.605 -16.918 1.00 58.78 96 LYS A O 1
ATOM 729 N N . GLU A 1 97 ? 20.040 -19.424 -19.094 1.00 58.97 97 GLU A N 1
ATOM 730 C CA . GLU A 1 97 ? 21.113 -20.296 -19.586 1.00 58.97 97 GLU A CA 1
ATOM 731 C C . GLU A 1 97 ? 22.494 -19.655 -19.401 1.00 58.97 97 GLU A C 1
ATOM 733 O O . GLU A 1 97 ? 23.357 -20.253 -18.754 1.00 58.97 97 GLU A O 1
ATOM 738 N N . HIS A 1 98 ? 22.673 -18.399 -19.819 1.00 62.06 98 HIS A N 1
ATOM 739 C CA . HIS A 1 98 ? 23.925 -17.669 -19.600 1.00 62.06 98 HIS A CA 1
ATOM 740 C C . HIS A 1 98 ? 24.249 -17.476 -18.108 1.00 62.06 98 HIS A C 1
ATOM 742 O O . HIS A 1 98 ? 25.403 -17.606 -17.692 1.00 62.06 98 HIS A O 1
ATOM 748 N N . ALA A 1 99 ? 23.247 -17.211 -17.261 1.00 61.00 99 ALA A N 1
ATOM 749 C CA . ALA A 1 99 ? 23.438 -17.116 -15.813 1.00 61.00 99 ALA A CA 1
ATOM 750 C C . ALA A 1 99 ? 23.918 -18.448 -15.208 1.00 61.00 99 ALA A C 1
ATOM 752 O O . ALA A 1 99 ? 24.832 -18.459 -14.375 1.00 61.00 99 ALA A O 1
ATOM 753 N N . ARG A 1 100 ? 23.357 -19.580 -15.662 1.00 63.31 100 ARG A N 1
ATOM 754 C CA . ARG A 1 100 ? 23.798 -20.926 -15.260 1.00 63.31 100 ARG A CA 1
ATOM 755 C C . ARG A 1 100 ? 25.234 -21.206 -15.696 1.00 63.31 100 ARG A C 1
ATOM 757 O O . ARG A 1 100 ? 25.999 -21.769 -14.912 1.00 63.31 100 ARG A O 1
ATOM 764 N N . GLU A 1 101 ? 25.624 -20.802 -16.901 1.00 64.44 101 GLU A N 1
ATOM 765 C CA . GLU A 1 101 ? 26.999 -20.956 -17.386 1.00 64.44 101 GLU A CA 1
ATOM 766 C C . GLU A 1 101 ? 27.996 -20.106 -16.596 1.00 64.44 101 GLU A C 1
ATOM 768 O O . GLU A 1 101 ? 29.035 -20.624 -16.184 1.00 64.44 101 GLU A O 1
ATOM 773 N N . ARG A 1 102 ? 27.668 -18.846 -16.278 1.00 64.69 102 ARG A N 1
ATOM 774 C CA . ARG A 1 102 ? 28.532 -17.993 -15.441 1.00 64.69 102 ARG A CA 1
ATOM 775 C C . ARG A 1 102 ? 28.692 -18.530 -14.020 1.00 64.69 102 ARG A C 1
ATOM 777 O O . ARG A 1 102 ? 29.799 -18.496 -13.483 1.00 64.69 102 ARG A O 1
ATOM 784 N N . ALA A 1 103 ? 27.628 -19.074 -13.427 1.00 62.59 103 ALA A N 1
ATOM 785 C CA . ALA A 1 103 ? 27.703 -19.726 -12.118 1.00 62.59 103 ALA A CA 1
ATOM 786 C C . ALA A 1 103 ? 28.610 -20.972 -12.151 1.00 62.59 103 ALA A C 1
ATOM 788 O O . ALA A 1 103 ? 29.446 -21.159 -11.266 1.00 62.59 103 ALA A O 1
ATOM 789 N N . ARG A 1 104 ? 28.510 -21.789 -13.209 1.00 64.38 104 ARG A N 1
ATOM 790 C CA . ARG A 1 104 ? 29.375 -22.963 -13.421 1.00 64.38 104 ARG A CA 1
ATOM 791 C C . ARG A 1 104 ? 30.829 -22.588 -13.715 1.00 64.38 104 ARG A C 1
ATOM 793 O O . ARG A 1 104 ? 31.730 -23.295 -13.273 1.00 64.38 104 ARG A O 1
ATOM 800 N N . GLY A 1 105 ? 31.065 -21.493 -14.436 1.00 64.56 105 GLY A N 1
ATOM 801 C CA . GLY A 1 105 ? 32.403 -20.967 -14.715 1.00 64.56 105 GLY A CA 1
ATOM 802 C C . GLY A 1 105 ? 33.101 -20.475 -13.450 1.00 64.56 105 GLY A C 1
ATOM 803 O O . GLY A 1 105 ? 34.241 -20.854 -13.196 1.00 64.56 105 GLY A O 1
ATOM 804 N N . ARG A 1 106 ? 32.386 -19.731 -12.595 1.00 57.16 106 ARG A N 1
ATOM 805 C CA . ARG A 1 106 ? 32.932 -19.200 -11.337 1.00 57.16 106 ARG A CA 1
ATOM 806 C C . ARG A 1 106 ? 33.283 -20.293 -10.322 1.00 57.16 106 ARG A C 1
ATOM 808 O O . ARG A 1 106 ? 34.254 -20.140 -9.590 1.00 57.16 106 ARG A O 1
ATOM 815 N N . ALA A 1 107 ? 32.548 -21.407 -10.324 1.00 58.28 107 ALA A N 1
ATOM 816 C CA . ALA A 1 107 ? 32.868 -22.586 -9.516 1.00 58.28 107 ALA A CA 1
ATOM 817 C C . ALA A 1 107 ? 34.131 -23.333 -9.992 1.00 58.28 107 ALA A C 1
ATOM 819 O O . ALA A 1 107 ? 34.766 -24.019 -9.200 1.00 58.28 107 ALA A O 1
ATOM 820 N N . LYS A 1 108 ? 34.515 -23.201 -11.270 1.00 57.16 108 LYS A N 1
ATOM 821 C CA . LYS A 1 108 ? 35.718 -23.841 -11.832 1.00 57.16 108 LYS A CA 1
ATOM 822 C C . LYS A 1 108 ? 36.988 -22.998 -11.686 1.00 57.16 108 LYS A C 1
ATOM 824 O O . LYS A 1 108 ? 38.077 -23.552 -11.750 1.00 57.16 108 LYS A O 1
ATOM 829 N N . THR A 1 109 ? 36.866 -21.683 -11.502 1.00 54.22 109 THR A N 1
ATOM 830 C CA . THR A 1 109 ? 38.007 -20.749 -11.453 1.00 54.22 109 THR A CA 1
ATOM 831 C C . THR A 1 109 ? 38.508 -20.415 -10.049 1.00 54.22 109 THR A C 1
ATOM 833 O O . THR A 1 109 ? 39.447 -19.637 -9.935 1.00 54.22 109 THR A O 1
ATOM 836 N N . ASN A 1 110 ? 37.923 -20.982 -8.990 1.00 55.53 110 ASN A N 1
ATOM 837 C CA . ASN A 1 110 ? 38.454 -20.851 -7.631 1.00 55.53 110 ASN A CA 1
ATOM 838 C C . ASN A 1 110 ? 38.741 -22.238 -7.030 1.00 55.53 110 ASN A C 1
ATOM 840 O O . ASN A 1 110 ? 37.958 -22.711 -6.203 1.00 55.53 110 ASN A O 1
ATOM 844 N N . PRO A 1 111 ? 39.803 -22.938 -7.479 1.00 46.50 111 PRO A N 1
ATOM 845 C CA . PRO A 1 111 ? 40.311 -24.070 -6.724 1.00 46.50 111 PRO A CA 1
ATOM 846 C C . PRO A 1 111 ? 40.920 -23.542 -5.415 1.00 46.50 111 PRO A C 1
ATOM 848 O O . PRO A 1 111 ? 41.530 -22.473 -5.400 1.00 46.50 111 PRO A O 1
ATOM 851 N N . SER A 1 112 ? 40.654 -24.264 -4.326 1.00 51.72 112 SER A N 1
ATOM 852 C CA . SER A 1 112 ? 41.191 -24.019 -2.982 1.00 51.72 112 SER A CA 1
ATOM 853 C C . SER A 1 112 ? 42.714 -23.991 -2.934 1.00 51.72 112 SER A C 1
ATOM 855 O O . SER A 1 112 ? 43.341 -24.701 -3.753 1.00 51.72 112 SER A O 1
#

Mean predicted aligned error: 11.87 Å

Radius of gyration: 18.55 Å; Cα contacts (8 Å, |Δi|>4): 221; chains: 1; bounding box: 52×36×36 Å

Solvent-accessible surface area (backbone atoms only — not comparable to full-atom values): 6199 Å² total; per-residue (Å²): 137,89,84,87,76,96,37,66,45,79,45,81,45,79,34,51,58,70,35,60,54,63,82,50,69,40,64,26,30,38,35,44,32,32,69,36,41,30,3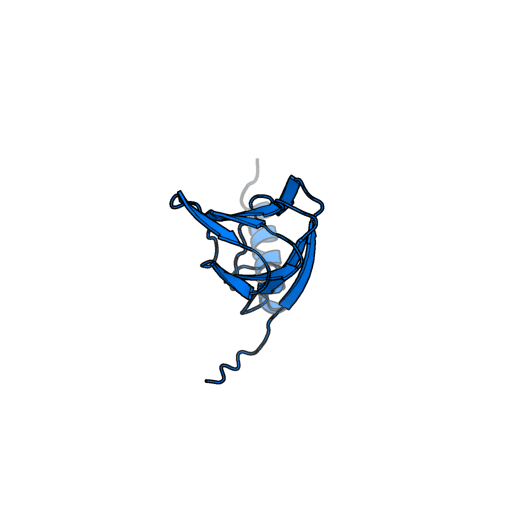6,40,35,42,37,81,89,68,53,74,50,72,49,33,61,74,41,73,48,79,40,59,55,53,45,47,39,38,42,35,21,73,28,58,21,33,35,42,39,38,33,45,52,43,67,18,82,85,36,88,82,51,55,50,75,69,51,52,51,53,51,51,49,54,55,54,50,58,65,68,74,60,78,132

Secondary structure (DSSP, 8-state):
-----S--EEEEEEE-TT-EE-----SSEEEEEEEES-EEEEETT--EEEESTT-EEEE-TT--EEEEESSSEEEEEEEESSSPTT-GGG--HHHHHHHHHHHHHHHHS---

Sequence (112 aa):
MLSSSSDARAVVVHLSAGDRLQEHEVHERAWVVVVAGEVEIETEDGTLATGGPGLLTEFEPRERHEVRARSDARLLLLLTPWPGAGHPGAMSLSDKEHARERARGRAKTNPS

Nearest PDB structures (foldseek):
  5onn-assembly1_A  TM=8.616E-01  e=2.707E-05  Paenibacillus lautus
  5onm-assembly1_A  TM=8.605E-01  e=3.171E-05  Paenibacillus lautus
  8oz8-assembly1_A  TM=8.522E-01  e=2.568E-05  Granulicella tundricola
  2i45-assembly3_E  TM=8.438E-01  e=3.342E-05  Neisseria meningitidis
  4uxa-assembly9_L  TM=8.367E-01  e=3.714E-05  Granulicella tundricola

Foldseek 3Di:
DDDDDDAKDKDKDKAAAFGKPAWDQQQFKKKKFWQAA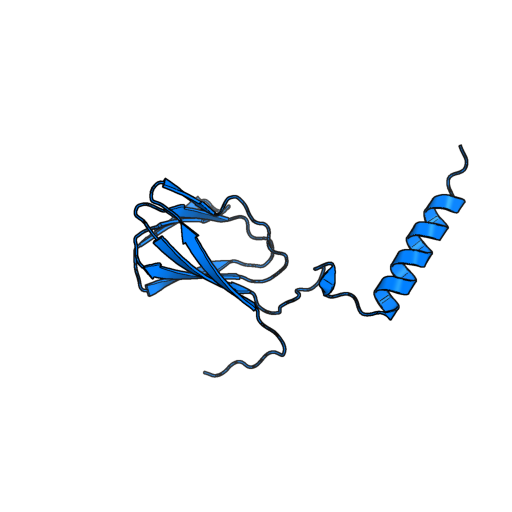KKWKAWPVGDIDIDHGGDMDIDDHRTTMMIHGNHTTMIMMMTPPPPHDPDPVPDDPVSVVVVVVVVVVVVVPDDD

pLDDT: mean 78.38, std 17.63, range [27.69, 98.31]